Protein 1RGV (pdb70)

InterPro domains:
  IPR017896 4Fe-4S ferredoxin-type, iron-sulphur binding domain [PF00037] (5-25)
  IPR017896 4Fe-4S ferredoxin-type, iron-sulphur binding domain [PS51379] (1-29)
  IPR017900 4Fe-4S ferredoxin, iron-sulphur binding, conserved site [PS00198] (9-20)
  IPR047927 Ferredoxin YfhL-like [NF033683] (1-79)

Structure (mmCIF, N/CA/C/O backbone):
data_1RGV
#
_entry.id   1RGV
#
_cell.length_a   79.000
_cell.length_b   79.000
_cell.length_c   49.300
_cell.angle_alpha   90.00
_cell.angle_beta   90.00
_cell.angle_gamma   120.00
#
_symmetry.space_group_name_H-M   'P 31 2 1'
#
loop_
_entity.id
_entity.type
_entity.pdbx_description
1 polymer ferredoxin
2 non-polymer 'IRON/SULFUR CLUSTER'
#
loop_
_atom_site.group_PDB
_atom_site.id
_atom_site.type_symbol
_atom_site.label_atom_id
_atom_site.label_alt_id
_atom_site.label_comp_id
_atom_site.label_asym_id
_atom_site.label_entity_id
_atom_site.label_seq_id
_atom_site.pdbx_PDB_ins_code
_atom_site.Cartn_x
_atom_site.Cartn_y
_atom_site.Cartn_z
_atom_site.occupancy
_atom_site.B_iso_or_equiv
_atom_site.auth_seq_id
_atom_site.auth_comp_id
_atom_site.auth_asym_id
_atom_site.auth_atom_id
_atom_site.pdbx_PDB_model_num
ATOM 1 N N . ALA A 1 1 ? -10.961 43.677 46.801 1.00 35.20 1 ALA A N 1
ATOM 2 C CA . ALA A 1 1 ? -11.004 43.816 45.315 1.00 34.88 1 ALA A CA 1
ATOM 3 C C . ALA A 1 1 ? -10.115 42.776 44.654 1.00 34.73 1 ALA A C 1
ATOM 4 O O . ALA A 1 1 ? -9.341 42.086 45.319 1.00 35.32 1 ALA A O 1
ATOM 6 N N . LEU A 1 2 ? -10.229 42.666 43.337 1.00 34.58 2 LEU A N 1
ATOM 7 C CA . LEU A 1 2 ? -9.421 41.719 42.584 1.00 35.02 2 LEU A CA 1
ATOM 8 C C . LEU A 1 2 ? -8.374 42.501 41.805 1.00 35.55 2 LEU A C 1
ATOM 9 O O . LEU A 1 2 ? -8.367 43.731 41.820 1.00 36.31 2 LEU A O 1
ATOM 14 N N . TYR A 1 3 ? -7.481 41.785 41.136 1.00 35.83 3 TYR A N 1
ATOM 15 C CA . TYR A 1 3 ? -6.449 42.427 40.341 1.00 36.03 3 TYR A CA 1
ATOM 16 C C . TYR A 1 3 ? -6.035 41.439 39.259 1.00 36.81 3 TYR A C 1
ATOM 17 O O . TYR A 1 3 ? -6.359 40.255 39.349 1.00 37.49 3 TYR A O 1
ATOM 26 N N . ILE A 1 4 ? -5.334 41.914 38.235 1.00 37.27 4 ILE A N 1
ATOM 27 C CA . ILE A 1 4 ? -4.938 41.038 37.139 1.00 37.52 4 ILE A CA 1
ATOM 28 C C . ILE A 1 4 ? -3.467 40.603 37.114 1.00 40.21 4 ILE A C 1
ATOM 29 O O . ILE A 1 4 ? -2.553 41.421 37.245 1.00 39.32 4 ILE A O 1
ATOM 34 N N . ASN A 1 5 ? -3.275 39.292 36.952 1.00 43.46 5 ASN A N 1
ATOM 35 C CA . ASN A 1 5 ? -1.962 38.651 36.882 1.00 46.08 5 ASN A CA 1
ATOM 36 C C . ASN A 1 5 ? -1.162 39.172 35.716 1.00 47.66 5 ASN A C 1
ATOM 37 O O . ASN A 1 5 ? -1.602 40.055 34.983 1.00 48.54 5 ASN A O 1
ATOM 42 N N . ASP A 1 6 ? 0.014 38.585 35.536 1.00 49.04 6 ASP A N 1
ATOM 43 C CA . ASP A 1 6 ? 0.872 38.948 34.432 1.00 49.62 6 ASP A CA 1
ATOM 44 C C . ASP A 1 6 ? 0.626 37.910 33.342 1.00 48.99 6 ASP A C 1
ATOM 45 O O . ASP A 1 6 ? 1.205 37.973 32.259 1.00 49.03 6 ASP A O 1
ATOM 50 N N . ASP A 1 7 ? -0.241 36.946 33.639 1.00 48.28 7 ASP A N 1
ATOM 51 C CA . ASP A 1 7 ? -0.578 35.915 32.668 1.00 47.85 7 ASP A CA 1
ATOM 52 C C . ASP A 1 7 ? -1.667 36.440 31.746 1.00 47.59 7 ASP A C 1
ATOM 53 O O . ASP A 1 7 ? -2.128 35.742 30.841 1.00 48.34 7 ASP A O 1
ATOM 58 N N . CYS A 1 8 ? -2.086 37.676 31.987 1.00 46.51 8 CYS A N 1
ATOM 59 C CA . CYS A 1 8 ? -3.110 38.287 31.162 1.00 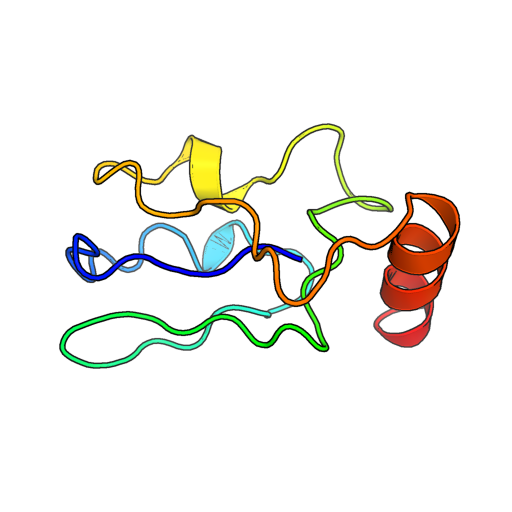45.35 8 CYS A CA 1
ATOM 60 C C . CYS A 1 8 ? -2.660 38.193 29.704 1.00 44.98 8 CYS A C 1
ATOM 61 O O . CYS A 1 8 ? -1.489 38.410 29.393 1.00 44.26 8 CYS A O 1
ATOM 64 N N . THR A 1 9 ? -3.592 37.857 28.817 1.00 44.79 9 THR A N 1
ATOM 65 C CA . THR A 1 9 ? -3.297 37.729 27.392 1.00 44.08 9 THR A CA 1
ATO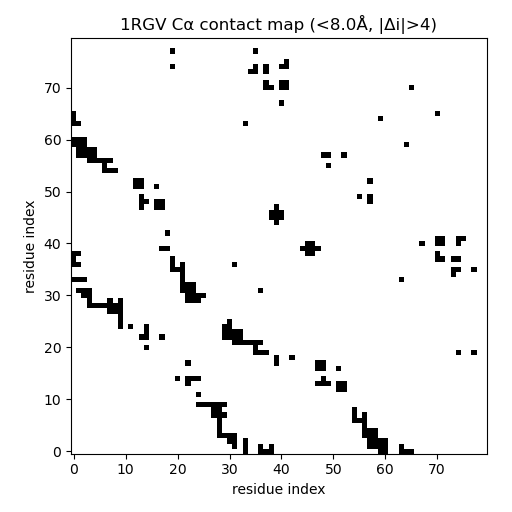M 66 C C . THR A 1 9 ? -3.799 38.956 26.637 1.00 43.37 9 THR A C 1
ATOM 67 O O . THR A 1 9 ? -3.573 39.103 25.434 1.00 43.74 9 THR A O 1
ATOM 71 N N . ALA A 1 10 ? -4.476 39.841 27.358 1.00 42.72 10 ALA A N 1
ATOM 72 C CA . ALA A 1 10 ? -5.016 41.060 26.770 1.00 41.67 10 ALA A CA 1
ATOM 73 C C . ALA A 1 10 ? -6.040 40.748 25.680 1.00 41.57 10 ALA A C 1
ATOM 74 O O . ALA A 1 10 ? -6.060 41.403 24.640 1.00 41.69 10 ALA A O 1
ATOM 76 N N . CYS A 1 11 ? -6.888 39.749 25.920 1.00 41.98 11 CYS A N 1
ATOM 77 C CA . CYS A 1 11 ? -7.911 39.372 24.949 1.00 41.97 11 CYS A CA 1
ATOM 78 C C . CYS A 1 11 ? -9.099 40.339 25.002 1.00 43.04 11 CYS A C 1
ATOM 79 O O . CYS A 1 11 ? -9.993 40.287 24.154 1.00 42.89 11 CYS A O 1
ATOM 82 N N . ASP A 1 12 ? -9.106 41.208 26.012 1.00 43.95 12 ASP A N 1
ATOM 83 C CA . ASP A 1 12 ? -10.151 42.219 26.171 1.00 45.02 12 ASP A CA 1
ATOM 84 C C . ASP A 1 12 ? -11.552 41.667 26.494 1.00 44.59 12 ASP A C 1
ATOM 85 O O . ASP A 1 12 ? -12.493 42.428 26.748 1.00 44.47 12 ASP A O 1
ATOM 90 N N . ALA A 1 13 ? -11.675 40.344 26.517 1.00 43.17 13 ALA A N 1
ATOM 91 C CA . ALA A 1 13 ? -12.947 39.688 26.786 1.00 42.52 13 ALA A CA 1
ATOM 92 C C . ALA A 1 13 ? -13.630 40.039 28.107 1.00 42.76 13 ALA A C 1
ATOM 93 O O . ALA A 1 13 ? -14.808 39.734 28.290 1.00 44.26 13 ALA A O 1
ATOM 95 N N . CYS A 1 14 ? -12.919 40.690 29.018 1.00 42.20 14 CYS A N 1
ATOM 96 C CA . CYS A 1 14 ? -13.501 41.004 30.320 1.00 41.79 14 CYS A CA 1
ATOM 97 C C . CYS A 1 14 ? -14.158 42.367 30.486 1.00 42.44 14 CYS A C 1
ATOM 98 O O . CYS A 1 14 ? -15.048 42.523 31.322 1.00 42.08 14 CYS A O 1
ATOM 101 N N . VAL A 1 15 ? -13.721 43.352 29.708 1.00 43.93 15 VAL A N 1
ATOM 102 C CA . VAL A 1 15 ? -14.273 44.704 29.816 1.00 44.35 15 VAL A CA 1
ATOM 103 C C . VAL A 1 15 ? -15.810 44.769 29.806 1.00 44.68 15 VAL A C 1
ATOM 104 O O . VAL A 1 15 ? -16.397 45.462 30.640 1.00 44.18 15 VAL A O 1
ATOM 108 N N . GLU A 1 16 ? -16.455 44.051 28.882 1.00 44.80 16 GLU A N 1
ATOM 109 C CA . GLU A 1 16 ? -17.918 44.051 28.799 1.00 45.26 16 GLU A CA 1
ATOM 110 C C . GLU A 1 16 ? -18.544 43.607 30.109 1.00 44.96 16 GLU A C 1
ATOM 111 O O . GLU A 1 16 ? -19.475 44.228 30.607 1.00 46.40 16 GLU A O 1
ATOM 117 N N . GLU A 1 17 ? -18.042 42.501 30.644 1.00 44.14 17 GLU A N 1
ATOM 118 C CA . GLU A 1 17 ? -18.574 41.935 31.869 1.00 43.22 17 GLU A CA 1
ATOM 119 C C . GLU A 1 17 ? -18.615 42.867 33.065 1.00 43.38 17 GLU A C 1
ATOM 120 O O . GLU A 1 17 ? -19.549 42.799 33.860 1.00 44.39 17 GLU A O 1
ATOM 126 N N . CYS A 1 18 ? -17.624 43.742 33.200 1.00 43.52 18 CYS A N 1
ATOM 127 C CA . CYS A 1 18 ? -17.583 44.628 34.361 1.00 43.89 18 CYS A CA 1
ATOM 128 C C . CYS A 1 18 ? -18.680 45.685 34.451 1.00 43.28 18 CYS A C 1
ATOM 129 O O . CYS A 1 18 ? -18.778 46.569 33.601 1.00 41.71 18 CYS A O 1
ATOM 132 N N . PRO A 1 19 ? -19.506 45.612 35.512 1.00 43.44 19 PRO A N 1
ATOM 133 C CA . PRO A 1 19 ? -20.618 46.527 35.782 1.00 43.99 19 PRO A CA 1
ATOM 134 C C . PRO A 1 19 ? -20.187 47.855 36.399 1.00 45.14 19 PRO A C 1
ATOM 135 O O . PRO A 1 19 ? -21.011 48.752 36.579 1.00 45.87 19 PRO A O 1
ATOM 139 N N . ASN A 1 20 ? -18.906 47.976 36.736 1.00 45.77 20 ASN A N 1
ATOM 140 C CA . ASN A 1 20 ? -18.394 49.200 37.348 1.00 45.45 20 ASN A CA 1
ATOM 141 C C . ASN A 1 20 ? -17.288 49.838 36.520 1.00 45.85 20 ASN A C 1
ATOM 142 O O . ASN A 1 20 ? -16.628 50.768 36.983 1.00 45.92 20 ASN A O 1
ATOM 147 N N . GLU A 1 21 ? -17.078 49.333 35.307 1.00 46.09 21 GLU A N 1
ATOM 148 C CA . GLU A 1 21 ? -16.037 49.869 34.436 1.00 46.88 21 GLU A CA 1
ATOM 149 C C . GLU A 1 21 ? -14.720 49.980 35.204 1.00 45.47 21 GLU A C 1
ATOM 150 O O . GLU A 1 21 ? -14.027 50.999 35.137 1.00 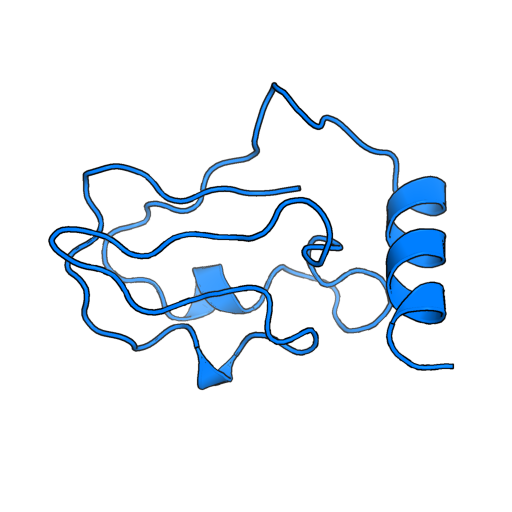44.67 21 GLU A O 1
ATOM 156 N N . ALA A 1 22 ? -14.383 48.922 35.933 1.00 44.40 22 ALA A N 1
ATOM 157 C CA . ALA A 1 22 ? -13.167 48.897 36.734 1.00 43.56 22 ALA A CA 1
ATOM 158 C C . ALA A 1 22 ? -11.948 48.362 35.989 1.00 42.66 22 ALA A C 1
ATOM 159 O O . ALA A 1 22 ? -10.838 48.383 36.519 1.00 43.41 22 ALA A O 1
ATOM 161 N N . ILE A 1 23 ? -12.137 47.887 34.765 1.00 40.90 23 ILE A N 1
ATOM 162 C CA . ILE A 1 23 ? -11.006 47.364 34.017 1.00 39.99 23 ILE A CA 1
ATOM 163 C C . ILE A 1 23 ? -10.589 48.298 32.893 1.00 40.34 23 ILE A C 1
ATOM 164 O O . ILE A 1 23 ? -11.413 48.728 32.088 1.00 40.99 23 ILE A O 1
ATOM 169 N N . THR A 1 24 ? -9.300 48.612 32.851 1.00 40.45 24 THR A N 1
ATOM 170 C CA . THR A 1 24 ? -8.753 49.487 31.823 1.00 40.04 24 THR A CA 1
ATOM 171 C C . THR A 1 24 ? -7.799 48.697 30.930 1.00 39.78 24 THR A C 1
ATOM 172 O O . THR A 1 24 ? -6.892 48.019 31.416 1.00 39.14 24 THR A O 1
ATOM 176 N N . PRO A 1 25 ? -7.995 48.767 29.607 1.00 39.54 25 PRO A N 1
ATOM 177 C CA . PRO A 1 25 ? -7.120 48.041 28.681 1.00 39.91 25 PRO A CA 1
ATOM 178 C C . PRO A 1 25 ? -5.687 48.563 28.784 1.00 40.87 25 PRO A C 1
ATOM 179 O O . PRO A 1 25 ? -5.458 49.777 28.771 1.00 41.11 25 PRO A O 1
ATOM 183 N N . GLY A 1 26 ? -4.730 47.644 28.891 1.00 41.83 26 GLY A N 1
ATOM 184 C CA . GLY A 1 26 ? -3.334 48.029 28.998 1.00 42.05 26 GLY A CA 1
ATOM 185 C C . GLY A 1 26 ? -2.453 47.266 28.029 1.00 42.63 26 GLY A C 1
ATOM 186 O O . GLY A 1 26 ? -2.943 46.679 27.065 1.00 42.88 26 GLY A O 1
ATOM 187 N N . ASP A 1 27 ? -1.151 47.268 28.291 1.00 43.22 27 ASP A N 1
ATOM 188 C CA . ASP A 1 27 ? -0.181 46.588 27.437 1.00 43.32 27 ASP A CA 1
ATOM 189 C C . ASP A 1 27 ? 1.131 46.491 28.201 1.00 42.74 27 ASP A C 1
ATOM 190 O O . ASP A 1 27 ? 1.713 47.508 28.576 1.00 42.88 27 ASP A O 1
ATOM 195 N N . PRO A 1 28 ? 1.631 45.268 28.424 1.00 42.18 28 PRO A N 1
ATOM 196 C CA . PRO A 1 28 ? 1.096 43.966 28.005 1.00 41.91 28 PRO A CA 1
ATOM 197 C C . PRO A 1 28 ? -0.185 43.454 28.683 1.00 41.96 28 PRO A C 1
ATOM 198 O O . PRO A 1 28 ? -0.908 42.645 28.094 1.00 42.33 28 PRO A O 1
ATOM 202 N N . ILE A 1 29 ? -0.472 43.901 29.905 1.00 40.82 29 ILE A N 1
ATOM 203 C CA . ILE A 1 29 ? -1.666 43.415 30.600 1.00 39.65 29 ILE A CA 1
ATOM 204 C C . ILE A 1 29 ? -2.682 44.488 30.991 1.00 40.22 29 ILE A C 1
ATOM 205 O O . ILE A 1 29 ? -2.389 45.685 30.961 1.00 41.82 29 ILE A O 1
ATOM 210 N N . TYR A 1 30 ? -3.881 44.043 31.356 1.00 38.95 30 TYR A N 1
ATOM 211 C CA . TYR A 1 30 ? -4.954 44.942 31.764 1.00 37.71 30 TYR A CA 1
ATOM 212 C C . TYR A 1 30 ? -4.864 45.266 33.254 1.00 37.51 30 TYR A C 1
ATOM 213 O O . TYR A 1 30 ? -4.320 44.485 34.039 1.00 37.57 30 TYR A O 1
ATOM 222 N N . VAL A 1 31 ? -5.407 46.419 33.638 1.00 36.79 31 VAL A N 1
ATOM 223 C CA . VAL A 1 31 ? -5.356 46.867 35.026 1.00 36.09 31 VAL A CA 1
ATOM 224 C C . VAL A 1 31 ? -6.728 47.147 35.647 1.00 36.64 31 VAL A C 1
ATOM 225 O O . VAL A 1 31 ? -7.594 47.756 35.014 1.00 37.42 31 VAL A O 1
ATOM 229 N N . ILE A 1 32 ? -6.914 46.702 36.889 1.00 35.84 32 ILE A N 1
ATOM 230 C CA . ILE A 1 32 ? -8.164 46.920 37.610 1.00 35.98 32 ILE A CA 1
ATOM 231 C C . ILE A 1 32 ? -7.987 48.052 38.620 1.00 37.18 32 ILE A C 1
ATOM 232 O O . ILE A 1 32 ? -6.960 48.137 39.295 1.00 37.58 32 ILE A O 1
ATOM 237 N N . ASP A 1 33 ? -8.985 48.923 38.717 1.00 37.86 33 ASP A N 1
ATOM 238 C CA . ASP A 1 33 ? -8.925 50.022 39.663 1.00 39.01 33 ASP A CA 1
ATOM 239 C C . ASP A 1 33 ? -9.526 49.493 40.954 1.00 38.73 33 ASP A C 1
ATOM 240 O O . ASP A 1 33 ? -10.739 49.306 41.047 1.00 38.83 33 ASP A O 1
ATOM 245 N N . PRO A 1 34 ? -8.687 49.230 41.966 1.00 38.35 34 PRO A N 1
ATOM 246 C CA . PRO A 1 34 ? -9.204 48.714 43.239 1.00 39.21 34 PRO A CA 1
ATOM 247 C C . PRO A 1 34 ? -10.317 49.598 43.801 1.00 40.17 34 PRO A C 1
ATOM 248 O O . PRO A 1 34 ? -11.152 49.151 44.593 1.00 40.31 34 PRO A O 1
ATOM 252 N N . THR A 1 35 ? -10.322 50.851 43.363 1.00 41.19 35 THR A N 1
ATOM 253 C CA . THR A 1 35 ? -11.313 51.834 43.780 1.00 42.54 3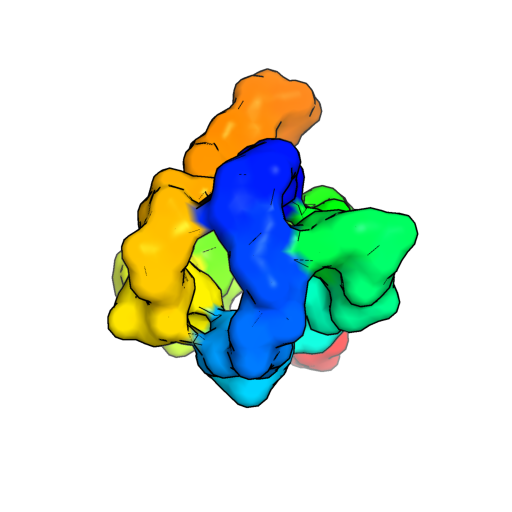5 THR A CA 1
ATOM 254 C C . THR A 1 35 ? -12.709 51.545 43.224 1.00 43.67 35 THR A C 1
ATOM 255 O O . THR A 1 35 ? -13.719 51.810 43.883 1.00 43.98 35 THR A O 1
ATOM 259 N N . LYS A 1 36 ? -12.759 50.991 42.016 1.00 44.22 36 LYS A N 1
ATOM 260 C CA . LYS A 1 36 ? -14.025 50.697 41.361 1.00 44.32 36 LYS A CA 1
ATOM 261 C C . LYS A 1 36 ? -14.453 49.231 41.413 1.00 44.03 36 LYS A C 1
ATOM 262 O O . LYS A 1 36 ? -15.604 48.910 41.107 1.00 44.05 36 LYS A O 1
ATOM 268 N N . CYS A 1 37 ? -13.546 48.339 41.798 1.00 43.10 37 CYS A N 1
ATOM 269 C CA . CYS A 1 37 ? -13.893 46.923 41.851 1.00 42.89 37 CYS A CA 1
ATOM 270 C C . CYS A 1 37 ? -14.576 46.533 43.152 1.00 43.79 37 CYS A C 1
ATOM 271 O O . CYS A 1 37 ? -13.953 46.535 44.211 1.00 43.44 37 CYS A O 1
ATOM 274 N N . SER A 1 38 ? -15.860 46.192 43.061 1.00 45.25 38 SER A N 1
ATOM 275 C CA . SER A 1 38 ? -16.638 45.783 44.229 1.00 46.37 38 SER A CA 1
ATOM 276 C C . SER A 1 38 ? -16.789 44.267 44.229 1.00 47.43 38 SER A C 1
ATOM 277 O O . SER A 1 38 ? -17.600 43.709 44.973 1.00 47.66 38 SER A O 1
ATOM 280 N N . GLU A 1 39 ? -16.003 43.608 43.383 1.00 48.19 39 GLU A N 1
ATOM 281 C CA . GLU A 1 39 ? -16.051 42.157 43.257 1.00 48.93 39 GLU A CA 1
ATOM 282 C C . GLU A 1 39 ? -17.438 41.718 42.797 1.00 49.11 39 GLU A C 1
ATOM 283 O O . GLU A 1 39 ? -17.881 40.602 43.078 1.00 49.85 39 GLU A O 1
ATOM 289 N N . CYS A 1 40 ? -18.104 42.617 42.076 1.00 48.80 40 CYS A N 1
ATOM 290 C CA . CYS A 1 40 ? -19.440 42.388 41.543 1.00 48.73 40 CYS A CA 1
ATOM 291 C C . CYS A 1 40 ? -20.561 42.388 42.577 1.00 49.28 40 CYS A C 1
ATOM 292 O O . CYS A 1 40 ? -21.730 42.238 42.213 1.00 49.21 40 CYS A O 1
ATOM 295 N N . VAL A 1 41 ? -20.228 42.549 43.857 1.00 49.78 41 VAL A N 1
ATOM 296 C CA . VAL A 1 41 ? -21.275 42.577 44.879 1.00 50.44 41 VAL A CA 1
ATOM 297 C C . VAL A 1 41 ? -22.146 43.785 44.559 1.00 50.05 41 VAL A C 1
ATOM 298 O O . VAL A 1 41 ? -21.648 44.802 44.067 1.00 51.07 41 VAL A O 1
ATOM 302 N N . GLY A 1 42 ? -23.439 43.676 44.830 1.00 48.85 42 GLY A N 1
ATOM 303 C CA . GLY A 1 42 ? -24.333 44.774 44.522 1.00 47.38 42 GLY A CA 1
ATOM 304 C C . GLY A 1 42 ? -24.746 44.692 43.064 1.00 46.49 42 GLY A C 1
ATOM 305 O O . GLY A 1 42 ? -25.525 45.514 42.582 1.00 46.69 42 GLY A O 1
ATOM 306 N N . ALA A 1 43 ? -24.223 43.690 42.360 1.00 45.74 43 ALA A N 1
ATOM 307 C CA . ALA A 1 43 ? -24.538 43.491 40.950 1.00 44.50 43 ALA A CA 1
ATOM 308 C C . ALA A 1 43 ? -24.795 42.025 40.626 1.00 44.13 43 ALA A C 1
ATOM 309 O O . ALA A 1 43 ? -25.804 41.697 40.007 1.00 44.87 43 ALA A O 1
ATOM 311 N N . PHE A 1 44 ? -23.885 41.144 41.034 1.00 43.60 44 PHE A N 1
ATOM 312 C CA . PHE A 1 44 ? -24.039 39.714 40.769 1.00 43.19 44 PHE A CA 1
ATOM 313 C C . PHE A 1 44 ? -23.576 38.866 41.937 1.00 43.79 44 PHE A C 1
ATOM 314 O O . PHE A 1 44 ? -23.074 39.387 42.932 1.00 44.24 44 PHE A O 1
ATOM 322 N N . ASP A 1 45 ? -23.731 37.553 41.797 1.00 44.49 45 ASP A N 1
ATOM 323 C CA . ASP A 1 45 ? -23.322 36.613 42.836 1.00 45.70 45 ASP A CA 1
ATOM 324 C C . ASP A 1 45 ? -21.875 36.176 42.681 1.00 45.06 45 ASP A C 1
ATOM 325 O O . ASP A 1 45 ? -21.259 35.690 43.626 1.00 45.15 45 ASP A O 1
ATOM 330 N N . GLU A 1 46 ? -21.336 36.347 41.482 1.00 44.68 46 GLU A N 1
ATOM 331 C CA . GLU A 1 46 ? -19.960 35.965 41.212 1.00 43.93 46 GLU A CA 1
ATOM 332 C C . GLU A 1 46 ? -19.306 37.019 40.329 1.00 41.81 46 GLU A C 1
ATOM 333 O O . GLU A 1 46 ? -19.969 37.631 39.489 1.00 40.49 46 GLU A O 1
ATOM 339 N N . PRO A 1 47 ? -17.999 37.269 40.530 1.00 40.09 47 PRO A N 1
ATOM 340 C CA . PRO A 1 47 ? -17.329 38.268 39.692 1.00 38.40 47 PRO A CA 1
ATOM 341 C C . PRO A 1 47 ? -17.432 37.850 38.219 1.00 36.86 47 PRO A C 1
ATOM 342 O O . PRO A 1 47 ? -16.972 36.776 37.829 1.00 36.77 47 PRO A O 1
ATOM 346 N N . GLN A 1 48 ? -18.056 38.707 37.418 1.00 35.12 48 GLN A N 1
ATOM 347 C CA . GLN A 1 48 ? -18.283 38.438 36.002 1.00 34.94 48 GLN A CA 1
ATOM 348 C C . GLN A 1 48 ? -17.051 38.357 35.109 1.00 35.04 48 GLN A C 1
ATOM 349 O O . GLN A 1 48 ? -17.047 37.607 34.135 1.00 35.57 48 GLN A O 1
ATOM 355 N N . CYS A 1 49 ? -16.011 39.122 35.421 1.00 34.60 49 CYS A N 1
ATOM 356 C CA . CYS A 1 49 ? -14.819 39.108 34.585 1.00 34.46 49 CYS A CA 1
ATOM 357 C C . CYS A 1 49 ? -14.169 37.727 34.523 1.00 35.29 49 CYS A C 1
ATOM 358 O O . CYS A 1 49 ? -13.686 37.308 33.469 1.00 36.00 49 CYS A O 1
ATOM 361 N N . ARG A 1 50 ? -14.170 37.012 35.640 1.00 35.51 50 ARG A N 1
ATOM 362 C CA . ARG A 1 50 ? -13.576 35.681 35.667 1.00 36.55 50 ARG A CA 1
ATOM 363 C C . ARG A 1 50 ? -14.298 34.691 34.745 1.00 37.79 50 ARG A C 1
ATOM 364 O O . ARG A 1 50 ? -13.658 33.851 34.100 1.00 38.65 50 ARG A O 1
ATOM 372 N N . LEU A 1 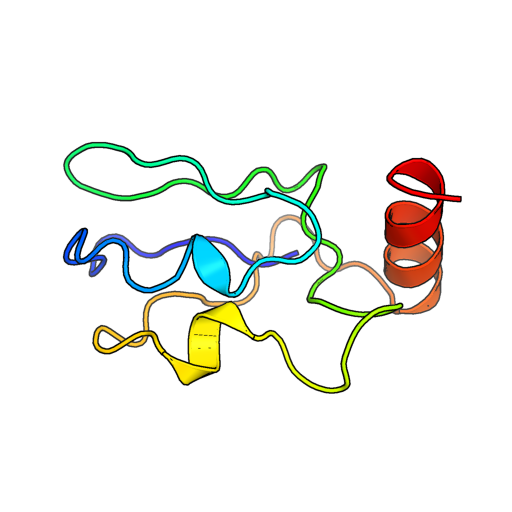51 ? -15.624 34.794 34.680 1.00 38.02 51 LEU A N 1
ATOM 373 C CA . LEU A 1 51 ? -16.422 33.896 33.846 1.00 38.38 51 LEU A CA 1
ATOM 374 C C . LEU A 1 51 ? -16.022 33.882 32.373 1.00 38.77 51 LEU A C 1
ATOM 375 O O . LEU A 1 51 ? -16.326 32.921 31.667 1.00 39.40 51 LEU A O 1
ATOM 380 N N . VAL A 1 52 ? -15.357 34.934 31.900 1.00 38.48 52 VAL A N 1
ATOM 381 C CA . VAL A 1 52 ? -14.939 34.978 30.498 1.00 38.80 52 VAL A CA 1
ATOM 382 C C . VAL A 1 52 ? -13.426 34.994 30.342 1.00 39.41 52 VAL A C 1
ATOM 383 O O . VAL A 1 52 ? -12.916 35.003 29.219 1.00 39.38 52 VAL A O 1
ATOM 387 N N . CYS A 1 53 ? -12.703 35.003 31.457 1.00 39.60 53 CYS A N 1
ATOM 388 C CA . CYS A 1 53 ? -11.251 35.037 31.379 1.00 40.79 53 CYS A CA 1
ATOM 389 C C . CYS A 1 53 ? -10.623 33.679 31.103 1.00 40.66 53 CYS A C 1
ATOM 390 O O . CYS A 1 53 ? -10.746 32.753 31.903 1.00 40.55 53 CYS A O 1
ATOM 393 N N . PRO A 1 54 ? -9.925 33.553 29.963 1.00 41.25 54 PRO A N 1
ATOM 394 C CA . PRO A 1 54 ? -9.264 32.307 29.563 1.00 41.89 54 PRO A CA 1
ATOM 395 C C . PRO A 1 54 ? -7.947 32.046 30.290 1.00 42.79 54 PRO A C 1
ATOM 396 O O . PRO A 1 54 ? -7.601 30.897 30.568 1.00 43.46 54 PRO A O 1
ATOM 400 N N . ALA A 1 55 ? -7.217 33.111 30.600 1.00 43.14 55 ALA A N 1
ATOM 401 C CA . ALA A 1 55 ? -5.930 32.978 31.273 1.00 43.59 55 ALA A CA 1
ATOM 402 C C . ALA A 1 55 ? -6.042 32.694 32.767 1.00 44.06 55 ALA A C 1
ATOM 403 O O . ALA A 1 55 ? -5.036 32.412 33.421 1.00 43.64 55 ALA A O 1
ATOM 405 N N . ASP A 1 56 ? -7.258 32.765 33.305 1.00 44.85 56 ASP A N 1
ATOM 406 C CA . ASP A 1 56 ? -7.466 32.520 34.732 1.00 45.32 56 ASP A CA 1
ATOM 407 C C . ASP A 1 56 ? -6.442 33.381 35.481 1.00 44.09 56 ASP A C 1
ATOM 408 O O . ASP A 1 56 ? -5.620 32.869 36.245 1.00 43.73 56 ASP A O 1
ATOM 413 N N . CYS A 1 57 ? -6.501 34.692 35.260 1.00 42.40 57 CYS A N 1
ATOM 414 C CA . CYS A 1 57 ? -5.542 35.611 35.872 1.00 41.47 57 CYS A CA 1
ATOM 415 C C . CYS A 1 57 ? -6.133 36.772 36.672 1.00 40.49 57 CYS A C 1
ATOM 416 O O . CYS A 1 57 ? -5.592 37.878 36.648 1.00 38.93 57 CYS A O 1
ATOM 419 N N . ILE A 1 58 ? -7.225 36.520 37.389 1.00 39.71 58 ILE A N 1
ATOM 420 C CA . ILE A 1 58 ? -7.875 37.565 38.176 1.00 38.31 58 ILE A CA 1
ATOM 421 C C . ILE A 1 58 ? -8.029 37.137 39.639 1.00 37.54 58 ILE A C 1
ATOM 422 O O . ILE A 1 58 ? -9.142 36.924 40.131 1.00 36.97 58 ILE A O 1
ATOM 427 N N . PRO A 1 59 ? -6.902 37.006 40.354 1.00 36.73 59 PRO A N 1
ATOM 428 C CA . PRO A 1 59 ? -6.912 36.602 41.763 1.00 36.90 59 PRO A CA 1
ATOM 429 C C . PRO A 1 59 ? -7.398 37.698 42.709 1.00 37.65 59 PRO A C 1
ATOM 430 O O . PRO A 1 59 ? -7.628 38.834 42.289 1.00 37.11 59 PRO A O 1
ATOM 434 N N . ASP A 1 60 ? -7.562 37.346 43.983 1.00 38.42 60 ASP A N 1
ATOM 435 C CA . ASP A 1 60 ? -8.002 38.307 44.986 1.00 39.00 60 ASP A CA 1
ATOM 436 C C . ASP A 1 60 ? -6.792 39.151 45.349 1.00 39.11 60 ASP A C 1
ATOM 437 O O . ASP A 1 60 ? -5.701 38.619 45.531 1.00 38.86 60 ASP A O 1
ATOM 442 N N . ASN A 1 61 ? -6.977 40.463 45.451 1.00 39.54 61 ASN A N 1
ATOM 443 C CA . ASN A 1 61 ? -5.871 41.347 45.795 1.00 39.78 61 ASN A CA 1
ATOM 444 C C . ASN A 1 61 ? -5.659 41.399 47.307 1.00 40.40 61 ASN A C 1
ATOM 445 O O . ASN A 1 61 ? -6.417 42.055 48.028 1.00 40.08 61 ASN A O 1
ATOM 450 N N . PRO A 1 62 ? -4.616 40.718 47.808 1.00 40.34 62 PRO A N 1
ATOM 451 C CA . PRO A 1 62 ? -4.345 40.716 49.247 1.00 41.15 62 PRO A CA 1
ATOM 452 C C . PRO A 1 62 ? -4.182 42.119 49.839 1.00 43.24 62 PRO A C 1
ATOM 453 O O . PRO A 1 62 ? -4.302 42.299 51.052 1.00 44.07 62 PRO A O 1
ATOM 457 N N . ASP A 1 63 ? -3.912 43.103 48.982 1.00 44.63 63 ASP A N 1
ATOM 458 C CA . ASP A 1 63 ? -3.745 44.488 49.419 1.00 46.74 63 ASP A CA 1
ATOM 459 C C . ASP A 1 63 ? -5.109 45.097 49.720 1.00 48.93 63 ASP A C 1
ATOM 460 O O . ASP A 1 63 ? -5.204 46.159 50.334 1.00 49.45 63 ASP A O 1
ATOM 465 N N . TYR A 1 64 ? -6.166 44.427 49.272 1.00 51.11 64 TYR A N 1
ATOM 466 C CA . TYR A 1 64 ? -7.522 44.911 49.501 1.00 52.31 64 TYR A CA 1
ATOM 467 C C . TYR A 1 64 ? -8.483 43.793 49.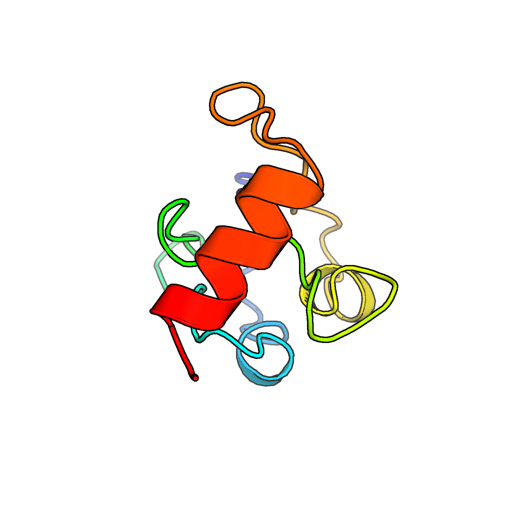876 1.00 53.88 64 TYR A C 1
ATOM 468 O O . TYR A 1 64 ? -9.321 43.397 49.065 1.00 53.79 64 TYR A O 1
ATOM 477 N N . ARG A 1 65 ? -8.366 43.286 51.098 1.00 56.12 65 ARG A N 1
ATOM 478 C CA . ARG A 1 65 ? -9.259 42.231 51.559 1.00 58.87 65 ARG A CA 1
ATOM 479 C C . ARG A 1 65 ? -10.469 42.894 52.210 1.00 59.84 65 ARG A C 1
ATOM 480 O O . ARG A 1 65 ? -10.591 42.938 53.434 1.00 60.22 65 ARG A O 1
ATOM 488 N N . GLU A 1 66 ? -11.361 43.410 51.374 1.00 61.10 66 GLU A N 1
ATOM 489 C CA . GLU A 1 66 ? -12.556 44.097 51.840 1.00 62.70 66 GLU A CA 1
ATOM 490 C C . GLU A 1 66 ? -13.678 43.153 52.260 1.00 64.39 66 GLU A C 1
ATOM 491 O O . GLU A 1 66 ? -13.639 41.953 51.981 1.00 64.75 66 GLU A O 1
ATOM 497 N N . THR A 1 67 ? -14.674 43.707 52.945 1.00 66.11 67 THR A N 1
ATOM 498 C CA . THR A 1 67 ? -15.820 42.932 53.405 1.00 67.41 67 THR A CA 1
ATOM 499 C C . THR A 1 67 ? -16.994 43.192 52.461 1.00 68.54 67 THR A C 1
ATOM 500 O O . THR A 1 67 ? -17.012 44.197 51.744 1.00 67.92 67 THR A O 1
ATOM 504 N N . ARG A 1 68 ? -17.966 42.285 52.457 1.00 69.86 68 ARG A N 1
ATOM 505 C CA . ARG A 1 68 ? -19.132 42.439 51.594 1.00 71.67 68 ARG A CA 1
ATOM 506 C C . ARG A 1 68 ? -19.832 43.761 51.894 1.00 71.55 68 ARG A C 1
ATOM 507 O O . ARG A 1 68 ? -20.362 44.413 50.996 1.00 71.53 68 ARG A O 1
ATOM 515 N N . GLU A 1 69 ? -19.824 44.157 53.162 1.00 71.77 69 GLU A N 1
ATOM 516 C CA . GLU A 1 69 ? -20.446 45.411 53.562 1.00 71.75 69 GLU A CA 1
ATOM 517 C C . GLU A 1 69 ? -19.704 46.549 52.865 1.00 70.69 69 GLU A C 1
ATOM 518 O O . GLU A 1 69 ? -20.313 47.391 52.201 1.00 69.95 69 GLU A O 1
ATOM 524 N N . GLU A 1 70 ? -18.383 46.555 53.011 1.00 69.74 70 GLU A N 1
ATOM 525 C CA . GLU A 1 70 ? -17.544 47.573 52.389 1.00 68.75 70 GLU A CA 1
ATOM 526 C C . GLU A 1 70 ? -17.759 47.560 50.882 1.00 67.87 70 GLU A C 1
ATOM 527 O O . GLU A 1 70 ? -17.988 48.599 50.262 1.00 67.75 70 GLU A O 1
ATOM 533 N N . LEU A 1 71 ? -17.677 46.368 50.301 1.00 66.46 71 LEU A N 1
ATOM 534 C CA . L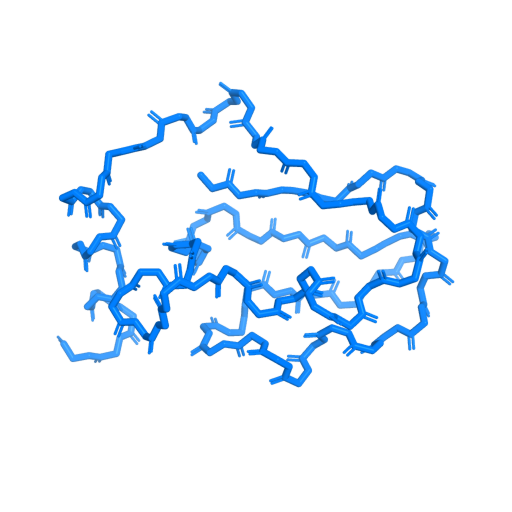EU A 1 71 ? -17.854 46.198 48.866 1.00 65.00 71 LEU A CA 1
ATOM 535 C C . LEU A 1 71 ? -19.216 46.715 48.419 1.00 64.53 71 LEU A C 1
ATOM 536 O O . LEU A 1 71 ? -19.315 47.451 47.435 1.00 64.10 71 LEU A O 1
ATOM 541 N N . GLN A 1 72 ? -20.259 46.334 49.150 1.00 64.27 72 GLN A N 1
ATOM 542 C CA . GLN A 1 72 ? -21.616 46.768 48.836 1.00 64.33 72 GLN A CA 1
ATOM 543 C C . GLN A 1 72 ? -21.671 48.294 48.837 1.00 65.25 72 GLN A C 1
ATOM 544 O O . GLN A 1 72 ? -22.278 48.909 47.956 1.00 64.75 72 GLN A O 1
ATOM 550 N N . GLU A 1 73 ? -21.023 48.893 49.833 1.00 66.37 73 GLU A N 1
ATOM 551 C CA . GLU A 1 73 ? -20.982 50.344 49.973 1.00 67.45 73 GLU A CA 1
ATOM 552 C C . GLU A 1 73 ? -20.227 51.003 48.821 1.00 67.47 73 GLU A C 1
ATOM 553 O O . GLU A 1 73 ? -20.608 52.080 48.346 1.00 67.64 73 GLU A O 1
ATOM 559 N N . LYS A 1 74 ? -19.161 50.349 48.367 1.00 67.22 74 LYS A N 1
ATOM 560 C CA . LYS A 1 74 ? -18.362 50.866 47.263 1.00 66.21 74 LYS A CA 1
ATOM 561 C C . LYS A 1 74 ? -19.211 50.861 45.993 1.00 66.26 74 LYS A C 1
ATOM 562 O O . LYS A 1 74 ? -19.142 51.782 45.177 1.00 65.64 74 LYS A O 1
ATOM 568 N N . TYR A 1 75 ? -20.015 49.813 45.841 1.00 66.62 75 TYR A N 1
ATOM 569 C CA . TYR A 1 75 ? -20.883 49.661 44.680 1.00 67.25 75 TYR A CA 1
ATOM 570 C C . TYR A 1 75 ? -21.811 50.860 44.507 1.00 68.54 75 TYR A C 1
ATOM 571 O O . TYR A 1 75 ? -21.921 51.427 43.414 1.00 68.62 75 TYR A O 1
ATOM 580 N N . ASP A 1 76 ? -22.482 51.233 45.594 1.00 69.62 76 ASP A N 1
ATOM 581 C CA . ASP A 1 76 ? -23.418 52.351 45.583 1.00 70.47 76 ASP A CA 1
ATOM 582 C C . ASP A 1 76 ? -22.750 53.677 45.226 1.00 71.23 76 ASP A C 1
ATOM 583 O O . ASP A 1 76 ? -23.229 54.410 44.355 1.00 70.86 76 ASP A O 1
ATOM 588 N N . ARG A 1 77 ? -21.643 53.982 45.898 1.00 71.73 77 ARG A N 1
ATOM 589 C CA . ARG A 1 77 ? -20.920 55.221 45.643 1.00 72.42 77 ARG A CA 1
ATOM 590 C C . ARG A 1 77 ? -20.650 55.399 44.149 1.00 72.46 77 ARG A C 1
ATOM 591 O O . ARG A 1 77 ? -20.405 56.509 43.679 1.00 72.72 77 ARG A O 1
ATOM 599 N N . LEU A 1 78 ? -20.714 54.302 43.403 1.00 72.70 78 LEU A N 1
ATOM 600 C CA . LEU A 1 78 ? -20.450 54.335 41.971 1.00 73.28 78 LEU A CA 1
ATOM 601 C C . LEU A 1 78 ? -21.694 54.508 41.109 1.00 73.95 78 LEU A C 1
ATOM 602 O O . LEU A 1 78 ? -21.626 55.096 40.033 1.00 73.47 78 LEU A O 1
ATOM 607 N N . HIS A 1 79 ? -22.826 53.997 41.577 1.00 75.58 79 HIS A N 1
ATOM 608 C CA . HIS A 1 79 ? -24.073 54.111 40.823 1.00 77.35 79 HIS A CA 1
ATOM 609 C C . HIS A 1 79 ? -25.099 54.953 41.584 1.00 78.66 79 HIS A C 1
ATOM 610 O O . HIS A 1 79 ? -25.185 56.171 41.399 1.00 78.70 79 HIS A O 1
ATOM 617 N N . GLY A 1 80 ? -25.879 54.294 42.434 1.00 79.66 80 GLY A N 1
ATOM 618 C CA . GLY A 1 80 ? -26.874 54.997 43.219 1.00 80.66 80 GLY A CA 1
ATOM 619 C C . GLY A 1 80 ? -26.518 54.940 44.693 1.00 81.63 80 GLY A C 1
ATOM 620 O O . GLY A 1 80 ? -26.185 56.000 45.267 1.00 82.23 80 GLY A O 1
#

B-factor: mea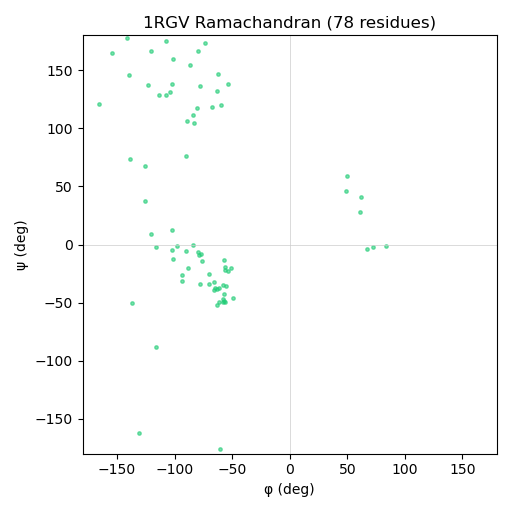n 48.72, std 12.72, range [28.81, 82.23]

Organism: Thauera aromatica (NCBI:txid59405)

Secondary structure (DSSP, 8-state):
-B---S------TTTTT-TT--EE--SSS-EE-TTT--TTTTT-SS-HHHHH-SS----B-GGG---HHHHHHHHHHH--

CATH classification: 3.30.70.20

Solvent-accessible surface area: 5073 Å² total; per-residue (Å²): 1,3,88,15,43,115,95,22,99,41,68,64,38,14,53,147,51,21,40,10,147,4,13,83,79,32,138,101,39,17,91,12,51,39,79,78,13,1,48,12,31,35,40,101,146,76,29,17,13,93,118,53,27,96,30,126,4,10,47,96,21,80,115,93,202,47,67,204,130,84,7,77,103,14,44,53,167,62,104,99

Radius of gyration: 11.79 Å; Cα contacts (8 Å, |Δi|>4): 135; chains: 1; bounding box: 28×23×29 Å

Nearest PDB structures (foldseek):
  1rgv-assembly1_A  TM=1.013E+00  e=3.127E-17  Thauera aromatica K172
  3eun-assembly1_A  TM=9.824E-01  e=3.417E-10  Allochromatium vinosum
  1blu-assembly1_A  TM=9.821E-01  e=3.900E-10  Allochromatium vinosum
  2fgo-assembly1_A  TM=9.852E-01  e=4.756E-10  Pseudomonas aeruginosa
  2zvs-assembly1_A  TM=9.638E-01  e=7.255E-08  Escherichia coli K-12

Sequence (80 aa):
ALYINDDCTACDACVEECPNEAITPGDPIYVIDPTKCSECVGAFDEPQCRLVCPADCIPDNPDYRETREELQEKYDRLHG

Foldseek 3Di:
DKWFDPLAPQPVQQQVQDPQSQWDRDPPHITGDPLRCLQCQCHDPGRRSCVRGPSNTIGHDPVDPDDNVVSNVSNVVRPD